Protein AF-A0A661AI39-F1 (afdb_monomer)

Sequence (160 aa):
MKILTVEGKTREEALKKALEELGASEHEVRVKVVEEGEDRVVLEVGIKAEEVKLIKEVIEGFIKSMGTTGGVEVIEREGVYYANIVTGEMDSILIGKAGKNLEAVQHLLARMIHKRNPK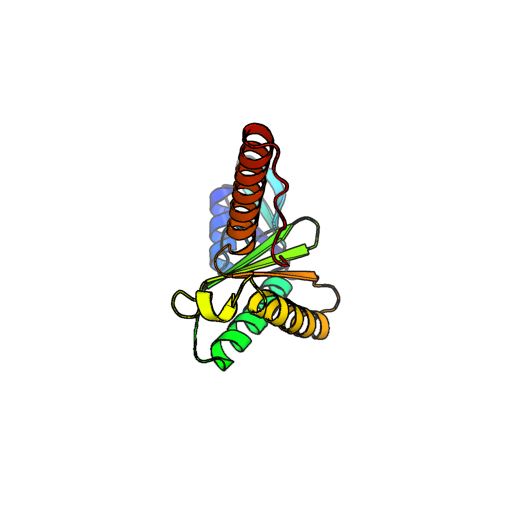IDVVIDIAGYREKRERFLRAKARAFAEEVKRTGIEYIFEPL

Structure (mmCIF, N/CA/C/O backbone):
data_AF-A0A661AI39-F1
#
_entry.id   AF-A0A661AI39-F1
#
loop_
_atom_site.group_PDB
_atom_site.id
_atom_site.type_symbol
_atom_site.label_atom_id
_atom_site.label_alt_id
_atom_site.label_comp_id
_atom_site.label_asym_id
_atom_site.label_entity_id
_atom_site.label_seq_id
_atom_site.pdbx_PDB_ins_code
_atom_site.Cartn_x
_atom_site.Cartn_y
_atom_site.Cartn_z
_atom_site.occupancy
_atom_site.B_iso_or_equiv
_atom_site.auth_seq_id
_atom_site.auth_comp_id
_atom_site.auth_asym_id
_atom_site.auth_atom_id
_atom_site.pdbx_PDB_model_num
ATOM 1 N N . MET A 1 1 ? -23.138 1.827 13.207 1.00 40.56 1 MET A N 1
ATOM 2 C CA . MET A 1 1 ? -23.396 3.220 12.793 1.00 40.56 1 MET A CA 1
ATOM 3 C C . MET A 1 1 ? -23.369 4.076 14.042 1.00 40.56 1 MET A C 1
ATOM 5 O O . MET A 1 1 ? -24.284 3.956 14.844 1.00 40.56 1 MET A O 1
ATOM 9 N N . LYS A 1 2 ? -22.313 4.865 14.257 1.00 35.69 2 LYS A N 1
ATOM 10 C CA . LYS A 1 2 ? -22.403 5.992 15.189 1.00 35.69 2 LYS A CA 1
ATOM 11 C C . LYS A 1 2 ? -22.795 7.201 14.352 1.00 35.69 2 LYS A C 1
ATOM 13 O O . LYS A 1 2 ? -22.099 7.550 13.402 1.00 35.69 2 LYS A O 1
ATOM 18 N N . ILE A 1 3 ? -23.960 7.743 14.653 1.00 43.00 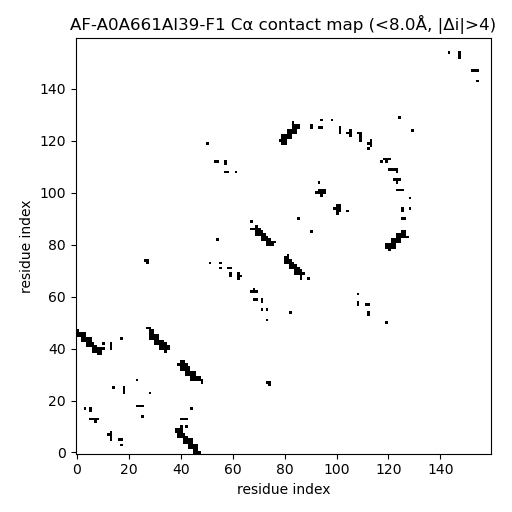3 ILE A N 1
ATOM 19 C CA . ILE A 1 3 ? -24.459 8.976 14.067 1.00 43.00 3 ILE A CA 1
ATOM 20 C C . ILE A 1 3 ? -24.303 9.985 15.192 1.00 43.00 3 ILE A C 1
ATOM 22 O O . ILE A 1 3 ? -24.882 9.792 16.262 1.00 43.00 3 ILE A O 1
ATOM 26 N N . LEU A 1 4 ? -23.424 10.963 14.998 1.00 52.66 4 LEU A N 1
ATOM 27 C CA . LEU A 1 4 ? -23.241 12.047 15.949 1.00 52.66 4 LEU A CA 1
ATOM 28 C C . LEU A 1 4 ? -23.966 13.261 15.373 1.00 52.66 4 LEU A C 1
ATOM 30 O O . LEU A 1 4 ? -23.593 13.768 14.314 1.00 52.66 4 LEU A O 1
ATOM 34 N N . THR A 1 5 ? -25.035 13.676 16.042 1.00 49.78 5 THR A N 1
ATOM 35 C CA . THR A 1 5 ? -25.747 14.910 15.713 1.00 49.78 5 THR A CA 1
ATOM 36 C C . THR A 1 5 ? -25.096 16.026 16.513 1.00 49.78 5 THR A C 1
ATOM 38 O O . THR A 1 5 ? -25.223 16.051 17.736 1.00 49.78 5 THR A O 1
ATOM 41 N N . VAL A 1 6 ? -24.362 16.908 15.837 1.00 59.16 6 VAL A N 1
ATOM 42 C CA . VAL A 1 6 ? -23.660 18.027 16.480 1.00 59.16 6 VAL A CA 1
ATOM 43 C C . VAL A 1 6 ? -24.324 19.329 16.062 1.00 59.16 6 VAL A C 1
ATOM 45 O O . VAL A 1 6 ? -24.578 19.566 14.879 1.00 59.16 6 VAL A O 1
ATOM 48 N N . GLU A 1 7 ? -24.604 20.172 17.052 1.00 47.69 7 GLU A N 1
ATOM 49 C CA . GLU A 1 7 ? -25.194 21.491 16.858 1.00 47.69 7 GLU A CA 1
ATOM 50 C C . GLU A 1 7 ? -24.119 22.574 16.998 1.00 47.69 7 GLU A C 1
ATOM 52 O O . GLU A 1 7 ? -23.332 22.582 17.952 1.00 47.69 7 GLU A O 1
ATOM 57 N N . GLY A 1 8 ? -24.090 23.515 16.057 1.00 57.38 8 GLY A N 1
ATOM 58 C CA . GLY A 1 8 ? -23.215 24.684 16.112 1.00 57.38 8 GLY A CA 1
ATOM 59 C C . GLY A 1 8 ? -23.903 25.920 15.551 1.00 57.38 8 GLY A C 1
ATOM 60 O O . GLY A 1 8 ? -24.839 25.817 14.756 1.00 57.38 8 GLY A O 1
ATOM 61 N N . LYS A 1 9 ? -23.438 27.101 15.975 1.00 49.47 9 LYS A N 1
ATOM 62 C CA . LYS A 1 9 ? -23.953 28.378 15.460 1.00 49.47 9 LYS A CA 1
ATOM 63 C C . LYS A 1 9 ? -23.492 28.637 14.024 1.00 49.47 9 LYS A C 1
ATOM 65 O O . LYS A 1 9 ? -24.144 29.365 13.293 1.00 49.47 9 LYS A O 1
ATOM 70 N N . THR A 1 10 ? -22.394 28.008 13.605 1.00 59.38 10 THR A N 1
ATOM 71 C CA . THR A 1 10 ? -21.888 28.037 12.229 1.00 59.38 10 THR A CA 1
ATOM 72 C C . THR A 1 10 ? -21.437 26.648 11.784 1.00 59.38 10 THR A C 1
ATOM 74 O O . THR A 1 10 ? -21.074 25.794 12.600 1.00 59.38 10 THR A O 1
ATOM 77 N N . ARG A 1 11 ? -21.424 26.424 10.463 1.00 54.16 11 ARG A N 1
ATOM 78 C CA . ARG A 1 11 ? -20.948 25.179 9.837 1.00 54.16 11 ARG A CA 1
ATOM 79 C C . ARG A 1 11 ? -19.532 24.805 10.287 1.00 54.16 11 ARG A C 1
ATOM 81 O O . ARG A 1 11 ? -19.268 23.633 10.529 1.00 54.16 11 ARG A O 1
ATOM 88 N N . GLU A 1 12 ? -18.653 25.793 10.426 1.00 58.81 12 GLU A N 1
ATOM 89 C CA . GLU A 1 12 ? -17.261 25.613 10.856 1.00 58.81 12 GLU A CA 1
ATOM 90 C C . GLU A 1 12 ? -17.152 25.234 12.340 1.00 58.81 12 GLU A C 1
ATOM 92 O O . GLU A 1 12 ? -16.354 24.369 12.700 1.00 58.81 12 GLU A O 1
ATOM 97 N N . GLU A 1 13 ? -17.987 25.818 13.207 1.00 65.06 13 GLU A N 1
ATOM 98 C CA . GLU A 1 13 ? -17.994 25.494 14.638 1.00 65.06 13 GLU A CA 1
ATOM 99 C C . GLU A 1 13 ? -18.530 24.076 14.892 1.00 65.06 13 GLU A C 1
ATOM 101 O O . GLU A 1 13 ? -17.979 23.337 15.712 1.00 65.06 13 GLU A O 1
ATOM 106 N N . ALA A 1 14 ? -19.570 23.674 14.156 1.00 59.84 14 ALA A N 1
ATOM 107 C CA . ALA A 1 14 ? -20.121 22.323 14.221 1.00 59.84 14 ALA A CA 1
ATOM 108 C C . ALA A 1 14 ? -19.133 21.273 13.673 1.00 59.84 14 ALA A C 1
ATOM 110 O O . ALA A 1 14 ? -19.005 20.198 14.259 1.00 59.84 14 ALA A O 1
ATOM 111 N N . LEU A 1 15 ? -18.381 21.595 12.608 1.00 60.66 15 LEU A N 1
ATOM 112 C CA . LEU A 1 15 ? -17.314 20.733 12.082 1.00 60.66 15 LEU A CA 1
ATOM 113 C C . LEU A 1 15 ? -16.181 20.567 13.093 1.00 60.66 15 LEU A C 1
ATOM 115 O O . LEU A 1 15 ? -15.782 19.443 13.373 1.00 60.66 15 LEU A O 1
ATOM 119 N N . LYS A 1 16 ? -15.702 21.659 13.693 1.00 64.75 16 LYS A N 1
ATOM 120 C CA . LYS A 1 16 ? -14.598 21.610 14.659 1.00 64.75 16 LYS A CA 1
ATOM 121 C C . LYS A 1 16 ? -14.951 20.803 15.911 1.00 64.75 16 LYS A C 1
ATOM 123 O O . LYS A 1 16 ? -14.151 19.971 16.330 1.00 64.75 16 LYS A O 1
ATOM 128 N N . LYS A 1 17 ? -16.160 20.981 16.460 1.00 64.12 17 LYS A N 1
ATOM 129 C CA . LYS A 1 17 ? -16.649 20.179 17.598 1.00 64.12 17 LYS A CA 1
ATOM 130 C C . LYS A 1 17 ? -16.789 18.703 17.235 1.00 64.12 17 LYS A C 1
ATOM 132 O O . LYS A 1 17 ? -16.352 17.850 18.000 1.00 64.12 17 LYS A O 1
ATOM 137 N N . ALA A 1 18 ? -17.321 18.403 16.049 1.00 60.69 18 ALA A N 1
ATOM 138 C CA . ALA A 1 18 ? -17.417 17.030 15.569 1.00 60.69 18 ALA A CA 1
ATOM 139 C C . ALA A 1 18 ? -16.036 16.389 15.340 1.00 60.69 18 ALA A C 1
ATOM 141 O O . ALA A 1 18 ? -15.862 15.211 15.624 1.00 60.69 18 ALA A O 1
ATOM 142 N N . LEU A 1 19 ? -15.043 17.140 14.860 1.00 62.22 19 LEU A N 1
ATOM 143 C CA . LEU A 1 19 ? -13.672 16.653 14.666 1.00 62.22 19 LEU A CA 1
ATOM 144 C C . LEU A 1 19 ? -12.956 16.396 15.997 1.00 62.22 19 LEU A C 1
ATOM 146 O O . LEU A 1 19 ? -12.287 15.374 16.138 1.00 62.22 19 LEU A O 1
ATOM 150 N N . GLU A 1 20 ? -13.127 17.284 16.980 1.00 63.78 20 GLU A N 1
ATOM 151 C CA . GLU A 1 20 ? -12.551 17.136 18.323 1.00 63.78 20 GLU A CA 1
ATOM 152 C C . GLU A 1 20 ? -13.164 15.952 19.088 1.00 63.78 20 GLU A C 1
ATOM 154 O O . GLU A 1 20 ? -12.427 15.180 19.700 1.00 63.78 20 GLU A O 1
ATOM 159 N N . GLU A 1 21 ? -14.483 15.741 19.007 1.00 59.91 21 GLU A N 1
ATOM 160 C CA . GLU A 1 21 ? -15.136 14.577 19.631 1.00 59.91 21 GLU A CA 1
ATOM 161 C C . GLU A 1 21 ? -14.800 13.249 18.942 1.00 59.91 21 GLU A C 1
ATOM 163 O O . GLU A 1 21 ? -14.877 12.186 19.567 1.00 59.91 21 GLU A O 1
ATOM 168 N N . LEU A 1 22 ? -14.430 13.288 17.660 1.00 59.19 22 LEU A N 1
ATOM 169 C CA . LEU A 1 22 ? -14.158 12.091 16.864 1.00 59.19 22 LEU A CA 1
ATOM 170 C C . LEU A 1 22 ? -12.673 11.778 16.695 1.00 59.19 22 LEU A C 1
ATOM 172 O O . LEU A 1 22 ? -12.354 10.677 16.246 1.00 59.19 22 LEU A O 1
ATOM 176 N N . GLY A 1 23 ? -11.778 12.693 17.081 1.00 54.53 23 GLY A N 1
ATOM 177 C CA . GLY A 1 23 ? -10.328 12.523 16.946 1.00 54.53 23 GLY A CA 1
ATOM 178 C C . GLY A 1 23 ? -9.895 12.235 15.506 1.00 54.53 23 GLY A C 1
ATOM 179 O O . GLY A 1 23 ? -8.934 11.499 15.292 1.00 54.53 23 GLY A O 1
ATOM 180 N N . ALA A 1 24 ? -10.648 12.753 14.535 1.00 54.56 24 ALA A N 1
ATOM 181 C CA . ALA A 1 24 ? -10.522 12.460 13.113 1.00 54.56 24 ALA A CA 1
ATOM 182 C C . ALA A 1 24 ? -10.231 13.749 12.338 1.00 54.56 24 ALA A C 1
ATOM 184 O O . ALA A 1 24 ? -10.633 14.834 12.758 1.00 54.56 24 ALA A O 1
ATOM 185 N N . SER A 1 25 ? -9.536 13.643 11.209 1.00 49.69 25 SER A N 1
ATOM 186 C CA . SER A 1 25 ? -9.254 14.797 10.338 1.00 49.69 25 SER A CA 1
ATOM 187 C C . SER A 1 25 ? -10.464 15.124 9.449 1.00 49.69 25 SER A C 1
ATOM 189 O O . SER A 1 25 ? -11.267 14.240 9.159 1.00 49.69 25 SER A O 1
ATOM 191 N N . GLU A 1 26 ? -10.578 16.363 8.939 1.00 50.09 26 GLU A N 1
ATOM 192 C CA . GLU A 1 26 ? -11.673 16.814 8.039 1.00 50.09 26 GLU A CA 1
ATOM 193 C C . GLU A 1 26 ? -11.934 15.882 6.846 1.00 50.09 26 GLU A C 1
ATOM 195 O O . GLU A 1 26 ? -13.043 15.821 6.318 1.00 50.09 26 GLU A O 1
ATOM 200 N N . HIS A 1 27 ? -10.925 15.112 6.447 1.00 44.38 27 HIS A N 1
ATOM 201 C CA . HIS A 1 27 ? -10.980 14.164 5.340 1.00 44.38 27 HIS A CA 1
ATOM 202 C C . HIS A 1 27 ? -11.595 12.794 5.687 1.00 44.38 27 HIS A C 1
ATOM 204 O O . HIS A 1 27 ? -11.838 12.002 4.778 1.00 44.38 27 HIS A O 1
ATOM 210 N N . GLU A 1 28 ? -11.860 12.496 6.963 1.00 48.59 28 GLU A N 1
ATOM 211 C CA . GLU A 1 28 ? -12.331 11.181 7.439 1.00 48.59 28 GLU A CA 1
ATOM 212 C C . GLU A 1 28 ? -13.831 11.141 7.760 1.00 48.59 28 GLU A C 1
ATOM 214 O O . GLU A 1 28 ? -14.366 10.097 8.148 1.00 48.59 28 GLU A O 1
ATOM 219 N N . VAL A 1 29 ? -14.527 12.267 7.598 1.00 51.31 29 VAL A N 1
ATOM 220 C CA . VAL A 1 29 ? -15.902 12.429 8.068 1.00 51.31 29 VAL A CA 1
ATOM 221 C C . VAL A 1 29 ? -16.850 12.770 6.930 1.00 51.31 29 VAL A C 1
ATOM 223 O O . VAL A 1 29 ? -16.639 13.707 6.162 1.00 51.31 29 VAL A O 1
ATOM 226 N N . ARG A 1 30 ? -17.946 12.010 6.832 1.00 46.00 30 ARG A N 1
ATOM 227 C CA . ARG A 1 30 ? -19.044 12.327 5.919 1.00 46.00 30 ARG A CA 1
ATOM 228 C C . ARG A 1 30 ? -20.032 13.220 6.658 1.00 46.00 30 ARG A C 1
ATOM 230 O O . ARG A 1 30 ? -20.755 12.758 7.540 1.00 46.00 30 ARG A O 1
ATOM 237 N N . VAL A 1 31 ? -20.045 14.496 6.291 1.00 51.16 31 VAL A N 1
ATOM 238 C CA . VAL A 1 31 ? -20.947 15.500 6.861 1.00 51.16 31 VAL A CA 1
ATOM 239 C C . VAL A 1 31 ? -22.199 15.593 5.994 1.00 51.16 31 VAL A C 1
ATOM 241 O O . VAL A 1 31 ? -22.106 15.846 4.791 1.00 51.16 31 VAL A O 1
ATOM 244 N N . LYS A 1 32 ? -23.372 15.388 6.594 1.00 41.19 32 LYS A N 1
ATOM 245 C CA . LYS A 1 32 ? -24.673 15.641 5.972 1.00 41.19 32 LYS A CA 1
ATOM 246 C C . LYS A 1 32 ? -25.354 16.776 6.736 1.00 41.19 32 LYS A C 1
ATOM 248 O O . LYS A 1 32 ? -25.590 16.661 7.933 1.00 41.19 32 LYS A O 1
ATOM 253 N N . VAL A 1 33 ? -25.651 17.878 6.052 1.00 54.44 33 VAL A N 1
ATOM 254 C CA . VAL A 1 33 ? -26.406 18.992 6.645 1.00 54.44 33 VAL A CA 1
ATOM 255 C C . VAL A 1 3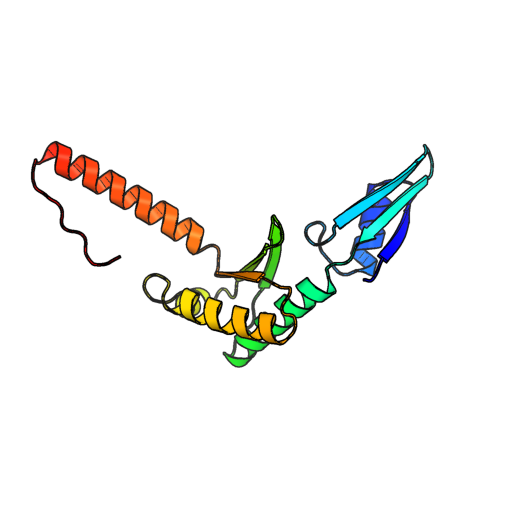3 ? -27.876 18.582 6.688 1.00 54.44 33 VAL A C 1
ATOM 257 O O . VAL A 1 33 ? -28.443 18.253 5.645 1.00 54.44 33 VAL A O 1
ATOM 260 N N . VAL A 1 34 ? -28.457 18.523 7.886 1.00 54.56 34 VAL A N 1
ATOM 261 C CA . VAL A 1 34 ? -29.865 18.138 8.091 1.00 54.56 34 VAL A CA 1
ATOM 262 C C . VAL A 1 34 ? -30.748 19.381 8.136 1.00 54.56 34 VAL A C 1
ATOM 264 O O . VAL A 1 34 ? -31.843 19.365 7.582 1.00 54.56 34 VAL A O 1
ATOM 267 N N . GLU A 1 35 ? -30.250 20.462 8.739 1.00 42.56 35 GLU A N 1
ATOM 268 C CA . GLU A 1 35 ? -30.989 21.711 8.924 1.00 42.56 35 GLU A CA 1
ATOM 269 C C . GLU A 1 35 ? -30.022 22.908 8.933 1.00 42.56 35 GLU A C 1
ATOM 271 O O . GLU A 1 35 ? -28.999 22.876 9.625 1.00 42.56 35 GLU A O 1
ATOM 276 N N . GLU A 1 36 ? -30.332 23.948 8.155 1.00 39.97 36 GLU A N 1
ATOM 277 C CA . GLU A 1 36 ? -29.556 25.192 8.057 1.00 39.97 36 GLU A CA 1
ATOM 278 C C . GLU A 1 36 ? -30.506 26.384 8.266 1.00 39.97 36 GLU A C 1
ATOM 280 O O . GLU A 1 36 ? -31.321 26.700 7.399 1.00 39.97 36 GLU A O 1
ATOM 285 N N . GLY A 1 37 ? -30.444 27.005 9.447 1.00 45.41 37 GLY A N 1
ATOM 286 C CA . GLY A 1 37 ? -31.110 28.272 9.768 1.00 45.41 37 GLY A CA 1
ATOM 287 C C . GLY A 1 37 ? -30.089 29.353 10.141 1.00 45.41 37 GLY A C 1
ATOM 288 O O . GLY A 1 37 ? -28.951 29.027 10.470 1.00 45.41 37 GLY A O 1
ATOM 289 N N . GLU A 1 38 ? -30.491 30.631 10.126 1.00 42.19 38 GLU A N 1
ATOM 290 C CA . GLU A 1 38 ? -29.600 31.797 10.337 1.00 42.19 38 GLU A CA 1
ATOM 291 C C . GLU A 1 38 ? -28.778 31.754 11.645 1.00 42.19 38 GLU A C 1
ATOM 293 O O . GLU A 1 38 ? -27.693 32.325 11.685 1.00 42.19 38 GLU A O 1
ATOM 298 N N . ASP A 1 39 ? -29.243 31.031 12.674 1.00 41.41 39 ASP A N 1
ATOM 299 C CA . ASP A 1 39 ? -28.589 30.919 13.992 1.00 41.41 39 ASP A CA 1
ATOM 300 C C . ASP A 1 39 ? -28.311 29.470 14.455 1.00 41.41 39 ASP A C 1
ATOM 302 O O . ASP A 1 39 ? -27.820 29.250 15.570 1.00 41.41 39 ASP A O 1
ATOM 306 N N . ARG A 1 40 ? -28.642 28.451 13.646 1.00 40.81 40 ARG A N 1
ATOM 307 C CA . ARG A 1 40 ? -28.488 27.039 14.042 1.00 40.81 40 ARG A CA 1
ATOM 308 C C . ARG A 1 40 ? -28.246 26.146 12.832 1.00 40.81 40 ARG A C 1
ATOM 310 O O . ARG A 1 40 ? -29.084 26.055 11.937 1.00 40.81 40 ARG A O 1
ATOM 317 N N . VAL A 1 41 ? -27.116 25.443 12.852 1.00 49.16 41 VAL A N 1
ATOM 318 C CA . VAL A 1 41 ? -26.771 24.410 11.873 1.00 49.16 41 VAL A CA 1
ATOM 319 C C . VAL A 1 41 ? -26.735 23.066 12.589 1.00 49.16 41 VAL A C 1
ATOM 321 O O . VAL A 1 41 ? -25.976 22.883 13.547 1.00 49.16 41 VAL A O 1
ATOM 324 N N . VAL A 1 42 ? -27.559 22.126 12.127 1.00 45.03 42 VAL A N 1
ATOM 325 C CA . VAL A 1 42 ? -27.571 20.742 12.615 1.00 45.03 42 VAL A CA 1
ATOM 326 C C . VAL A 1 42 ? -26.869 19.868 11.584 1.00 45.03 42 VAL A C 1
ATOM 328 O O . VAL A 1 42 ? -27.342 19.690 10.455 1.00 45.03 42 VAL A O 1
ATOM 331 N N . LEU A 1 43 ? -25.714 19.329 11.972 1.00 44.81 43 LEU A N 1
ATOM 332 C CA . LEU A 1 43 ? -24.933 18.419 11.143 1.00 44.81 43 LEU A CA 1
ATOM 333 C C . LEU A 1 43 ? -25.135 16.981 11.630 1.00 44.81 43 LEU A C 1
ATOM 335 O O . LEU A 1 43 ? -24.847 16.662 12.784 1.00 44.81 43 LEU A O 1
ATOM 339 N N . GLU A 1 44 ? -25.583 16.101 10.733 1.00 38.44 44 GLU A N 1
ATOM 340 C CA . GLU A 1 44 ? -25.414 14.659 10.904 1.00 38.44 44 GLU A CA 1
ATOM 341 C C . GLU A 1 44 ? -24.007 14.298 10.445 1.00 38.44 44 GLU A C 1
ATOM 343 O O . GLU A 1 44 ? -23.671 14.352 9.254 1.00 38.44 44 GLU A O 1
ATOM 348 N N . VAL A 1 45 ? -23.173 13.910 11.399 1.00 45.47 45 VAL A N 1
ATOM 349 C CA . VAL A 1 45 ? -21.823 13.442 11.129 1.00 45.47 45 VAL A CA 1
ATOM 350 C C . VAL A 1 45 ? -21.847 11.920 11.186 1.00 45.47 45 VAL A C 1
ATOM 352 O O . VAL A 1 45 ? -21.967 11.296 12.245 1.00 45.47 45 VAL A O 1
ATOM 355 N N . GLY A 1 46 ? -21.820 11.31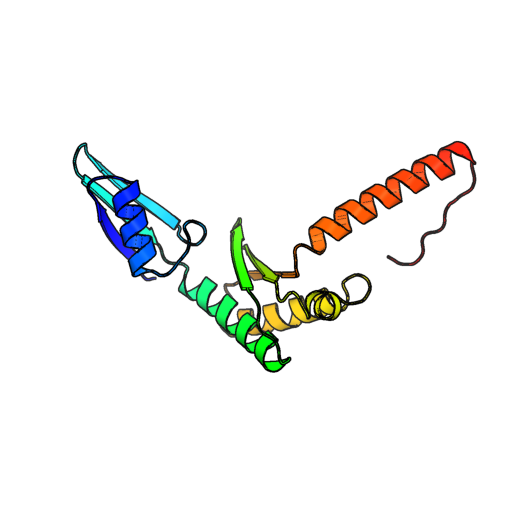6 9.997 1.00 41.41 46 GLY A N 1
ATOM 356 C CA . GLY A 1 46 ? -21.900 9.876 9.805 1.00 41.41 46 GLY A CA 1
ATOM 357 C C . GLY A 1 46 ? -20.519 9.244 9.872 1.00 41.41 46 GLY A C 1
ATOM 358 O O . GLY A 1 46 ? -19.681 9.432 8.990 1.00 41.41 46 GLY A O 1
ATOM 359 N N . ILE A 1 47 ? -20.295 8.443 10.906 1.00 48.25 47 ILE A N 1
ATOM 360 C CA . ILE A 1 47 ? -19.037 7.743 11.111 1.00 48.25 47 ILE A CA 1
ATOM 361 C C . ILE A 1 47 ? -19.049 6.423 10.336 1.00 48.25 47 ILE A C 1
ATOM 363 O O . ILE A 1 47 ? -19.658 5.438 10.763 1.00 48.25 47 ILE A O 1
ATOM 367 N N . LYS A 1 48 ? -18.282 6.378 9.243 1.00 52.94 48 LYS A N 1
ATOM 368 C CA . LYS A 1 48 ? -17.600 5.151 8.792 1.00 52.94 48 LYS A CA 1
ATOM 369 C C . LYS A 1 48 ? -16.273 4.918 9.535 1.00 52.94 48 LYS A C 1
ATOM 371 O O . LYS A 1 48 ? -15.509 4.035 9.158 1.00 52.94 48 LYS A O 1
ATOM 376 N N . ALA A 1 49 ? -15.990 5.660 10.613 1.00 63.38 49 ALA A N 1
ATOM 377 C CA . ALA A 1 49 ? -14.753 5.478 11.376 1.00 63.38 49 ALA A CA 1
ATOM 378 C C . ALA A 1 49 ? -14.590 4.080 11.963 1.00 63.38 49 ALA A C 1
ATOM 380 O O . ALA A 1 49 ? -13.462 3.736 12.247 1.00 63.38 49 ALA A O 1
ATOM 381 N N . GLU A 1 50 ? -15.621 3.239 12.100 1.00 77.75 50 GLU A N 1
ATOM 382 C CA . GLU A 1 50 ? -15.377 1.843 12.500 1.00 77.75 50 GLU A CA 1
ATOM 383 C C . GLU A 1 50 ? -14.603 1.070 11.414 1.00 77.75 50 GLU A C 1
ATOM 385 O O . GLU A 1 50 ? -13.690 0.312 11.724 1.00 77.75 50 GLU A O 1
ATOM 390 N N . GLU A 1 51 ? -14.914 1.302 10.134 1.00 86.62 51 GLU A N 1
ATOM 391 C CA . GLU A 1 51 ? -14.232 0.667 8.997 1.00 86.62 51 GLU A CA 1
ATOM 392 C C . GLU A 1 51 ? -12.836 1.264 8.805 1.00 86.62 51 GLU A C 1
ATOM 394 O O . GLU A 1 51 ? -11.864 0.523 8.684 1.00 86.62 51 GLU A O 1
ATOM 399 N N . VAL A 1 52 ? -12.712 2.594 8.874 1.00 86.69 52 VAL A N 1
ATOM 400 C CA . VAL A 1 52 ? -11.409 3.280 8.812 1.00 86.69 52 VAL A CA 1
ATOM 401 C C . VAL A 1 52 ? -10.517 2.883 9.989 1.00 86.69 52 VAL A C 1
ATOM 403 O O . VAL A 1 52 ? -9.343 2.578 9.792 1.00 86.69 52 VAL A O 1
ATOM 406 N N . LYS A 1 53 ? -11.064 2.821 11.207 1.00 87.19 53 LYS A N 1
ATOM 407 C CA . LYS A 1 53 ? -10.343 2.383 12.407 1.00 87.19 53 LYS A CA 1
ATOM 408 C C . LYS A 1 53 ? -9.896 0.936 12.282 1.00 87.19 53 LYS A C 1
ATOM 410 O O . LYS A 1 53 ? -8.751 0.649 12.598 1.00 87.19 53 LYS A O 1
ATOM 415 N N . LEU A 1 54 ? -10.753 0.048 11.776 1.00 92.19 54 LEU A N 1
ATOM 416 C CA . LEU A 1 54 ? -10.383 -1.339 11.507 1.00 92.19 54 LEU A CA 1
ATOM 417 C C . LEU A 1 54 ? -9.237 -1.435 10.489 1.00 92.19 54 LEU A C 1
ATOM 419 O O . LEU A 1 54 ? -8.296 -2.199 10.703 1.00 92.19 54 LEU A O 1
ATOM 423 N N . ILE A 1 55 ? -9.300 -0.664 9.398 1.00 93.44 55 ILE A N 1
ATOM 424 C CA . ILE A 1 55 ? -8.237 -0.611 8.384 1.00 93.44 55 ILE A CA 1
ATOM 425 C C . ILE A 1 55 ? -6.925 -0.153 9.030 1.00 93.44 55 ILE A C 1
ATOM 427 O O . ILE A 1 55 ? -5.919 -0.852 8.911 1.00 93.44 55 ILE A O 1
ATOM 431 N N . LYS A 1 56 ? -6.940 0.971 9.759 1.00 94.06 56 LYS A N 1
ATOM 432 C CA . LYS A 1 56 ? -5.754 1.494 10.454 1.00 94.06 56 LYS A CA 1
ATOM 433 C C . LYS A 1 56 ? -5.207 0.499 11.472 1.00 94.06 56 LYS A C 1
ATOM 435 O O . LYS A 1 56 ? -4.026 0.193 11.416 1.00 94.06 56 LYS A O 1
ATOM 440 N N . GLU A 1 57 ? -6.052 -0.086 12.318 1.00 95.06 57 GLU A N 1
ATOM 441 C CA . GLU A 1 57 ? -5.644 -1.069 13.331 1.00 95.06 57 GLU A CA 1
ATOM 442 C C . GLU A 1 57 ? -4.919 -2.268 12.703 1.00 95.06 57 GLU A C 1
ATOM 444 O O . GLU A 1 57 ? -3.872 -2.699 13.192 1.00 95.06 57 GLU A O 1
ATOM 449 N N . VAL A 1 58 ? -5.455 -2.813 11.606 1.00 97.00 58 VAL A N 1
ATOM 450 C CA . VAL A 1 58 ? -4.840 -3.957 10.919 1.00 97.00 58 VAL A CA 1
ATOM 451 C C . VAL A 1 58 ? -3.503 -3.567 10.288 1.00 97.00 58 VAL A C 1
ATOM 453 O O . VAL A 1 58 ? -2.533 -4.314 10.424 1.00 97.00 58 VAL A O 1
ATOM 456 N N . ILE A 1 59 ? -3.437 -2.413 9.622 1.00 96.00 59 ILE A N 1
ATOM 457 C CA . ILE A 1 59 ? -2.218 -1.938 8.956 1.00 96.00 59 ILE A CA 1
ATOM 458 C C . ILE A 1 59 ? -1.133 -1.594 9.980 1.00 96.00 59 ILE A C 1
ATOM 460 O O . ILE A 1 59 ? -0.003 -2.063 9.854 1.00 96.00 59 ILE A O 1
ATOM 464 N N . GLU A 1 60 ? -1.470 -0.826 11.013 1.00 94.88 60 GLU A N 1
ATOM 465 C CA . GLU A 1 60 ? -0.555 -0.435 12.087 1.00 94.88 60 GLU A CA 1
ATOM 466 C C . GLU A 1 60 ? -0.049 -1.660 12.856 1.00 94.88 60 GLU A C 1
ATOM 468 O O . GLU A 1 60 ? 1.146 -1.777 13.133 1.00 94.88 60 GLU A O 1
ATOM 473 N N . GLY A 1 61 ? -0.926 -2.626 13.146 1.00 95.56 61 GLY A N 1
ATOM 474 C CA . GLY A 1 61 ? -0.532 -3.893 13.760 1.00 95.56 61 GLY A CA 1
ATOM 475 C C . GLY A 1 61 ? 0.422 -4.708 12.881 1.00 95.56 61 GLY A C 1
ATOM 476 O O . GLY A 1 61 ? 1.376 -5.306 13.390 1.00 95.56 61 GLY A O 1
ATOM 477 N N . PHE A 1 62 ? 0.207 -4.706 11.563 1.00 95.00 62 PHE A N 1
ATOM 478 C CA . PHE A 1 62 ? 1.076 -5.380 10.599 1.00 95.00 62 PHE A CA 1
ATOM 479 C C . PHE A 1 62 ? 2.472 -4.746 10.548 1.00 95.00 62 PHE A C 1
ATOM 481 O O . PHE A 1 62 ? 3.459 -5.447 10.773 1.00 95.00 62 PHE A O 1
ATOM 488 N N . ILE A 1 63 ? 2.574 -3.428 10.339 1.00 93.12 63 ILE A N 1
ATOM 489 C CA . ILE A 1 63 ? 3.876 -2.737 10.266 1.00 93.12 63 ILE A CA 1
ATOM 490 C C . ILE A 1 63 ? 4.628 -2.795 11.602 1.00 93.12 63 ILE A C 1
ATOM 492 O O . ILE A 1 63 ? 5.842 -3.004 11.620 1.00 93.12 63 ILE A O 1
ATOM 496 N N . LYS A 1 64 ? 3.907 -2.739 12.729 1.00 93.75 64 LYS A N 1
ATOM 497 C CA . LYS A 1 64 ? 4.493 -2.904 14.063 1.00 93.75 64 LYS A CA 1
ATOM 498 C C . LYS A 1 64 ? 5.080 -4.295 14.263 1.00 93.75 64 LYS A C 1
ATOM 500 O O . LYS A 1 64 ? 6.153 -4.423 14.846 1.00 93.75 64 LYS A O 1
ATOM 505 N N . SER A 1 65 ? 4.427 -5.327 13.734 1.00 93.50 65 SER A N 1
ATOM 506 C CA . SER A 1 65 ? 4.947 -6.702 13.761 1.00 93.50 65 SER A CA 1
ATOM 507 C C . SER A 1 65 ? 6.203 -6.874 12.898 1.00 93.50 65 SER A C 1
ATOM 509 O O . SER A 1 65 ? 7.000 -7.772 13.153 1.00 93.50 65 SER A O 1
ATOM 511 N N . MET A 1 66 ? 6.408 -5.996 11.912 1.00 89.56 66 MET A N 1
ATOM 512 C CA . MET A 1 66 ? 7.641 -5.917 11.120 1.00 89.56 66 MET A CA 1
ATOM 513 C C . MET A 1 66 ? 8.749 -5.090 11.793 1.00 89.56 66 MET A C 1
ATOM 515 O O . MET A 1 66 ? 9.852 -5.019 11.257 1.00 89.56 66 MET A O 1
ATOM 519 N N . GLY A 1 67 ? 8.480 -4.491 12.958 1.00 90.31 67 GLY A N 1
ATOM 520 C CA . GLY A 1 67 ? 9.455 -3.719 13.728 1.00 90.31 67 GLY A CA 1
ATOM 521 C C . GLY A 1 67 ? 9.495 -2.223 13.410 1.00 90.31 67 GLY A C 1
ATOM 522 O O . GLY A 1 67 ? 10.471 -1.572 13.768 1.00 90.31 67 GLY A O 1
ATOM 523 N N . THR A 1 68 ? 8.464 -1.663 12.767 1.00 90.75 68 THR A N 1
ATOM 524 C CA . THR A 1 68 ? 8.395 -0.224 12.455 1.00 90.75 68 THR A CA 1
ATOM 525 C C . THR A 1 68 ? 7.042 0.390 12.793 1.00 90.75 68 THR A C 1
ATOM 527 O O . THR A 1 68 ? 6.076 -0.300 13.112 1.00 90.75 68 THR A O 1
ATOM 530 N N . THR A 1 69 ? 6.963 1.710 12.722 1.00 89.31 69 THR A N 1
ATOM 531 C CA . THR A 1 69 ? 5.723 2.476 12.822 1.00 89.31 69 THR A CA 1
ATOM 532 C C . THR A 1 69 ? 5.613 3.407 11.621 1.00 89.31 69 THR A C 1
ATOM 534 O O . THR A 1 69 ? 6.580 3.653 10.904 1.00 89.31 69 THR A O 1
ATOM 537 N N . GLY A 1 70 ? 4.410 3.901 11.356 1.00 86.25 70 GLY A N 1
ATOM 538 C CA . GLY A 1 70 ? 4.179 4.784 10.224 1.00 86.25 70 GLY A CA 1
ATOM 539 C C . GLY A 1 70 ? 2.807 5.424 10.279 1.00 86.25 70 GLY A C 1
ATOM 540 O O . GLY A 1 70 ? 1.923 4.959 10.998 1.00 86.25 70 GLY A O 1
ATOM 541 N N . GLY A 1 71 ? 2.651 6.497 9.514 1.00 84.31 71 GLY A N 1
ATOM 542 C CA . GLY A 1 71 ? 1.359 7.113 9.264 1.00 84.31 71 GLY A CA 1
ATOM 543 C C . GLY A 1 71 ? 0.556 6.289 8.262 1.00 84.31 71 GLY A C 1
ATOM 544 O O . GLY A 1 71 ? 1.107 5.766 7.291 1.00 84.31 71 GLY A O 1
ATOM 545 N N . VAL A 1 72 ? -0.750 6.190 8.497 1.00 87.81 72 VAL A N 1
ATOM 546 C CA . VAL A 1 72 ? -1.699 5.559 7.578 1.00 87.81 72 VAL A CA 1
ATOM 547 C C . VAL A 1 72 ? -2.811 6.553 7.281 1.00 87.81 72 VAL A C 1
ATOM 549 O O . VAL A 1 72 ? -3.621 6.883 8.150 1.00 87.81 72 VAL A O 1
ATOM 552 N N . GLU A 1 73 ? -2.857 7.024 6.043 1.00 84.38 73 GLU A N 1
ATOM 553 C CA . GLU A 1 73 ? -3.928 7.881 5.543 1.00 84.38 73 GLU A CA 1
ATOM 554 C C . GLU A 1 73 ? -4.941 7.023 4.800 1.00 84.38 73 GLU A C 1
ATOM 556 O O . GLU A 1 73 ? -4.562 6.243 3.929 1.00 84.38 73 GLU A O 1
ATOM 561 N N . VAL A 1 74 ? -6.224 7.150 5.132 1.00 86.06 74 VAL A N 1
ATOM 562 C CA . VAL A 1 74 ? -7.292 6.362 4.511 1.00 86.06 74 VAL A CA 1
ATOM 563 C C . VAL A 1 74 ? -8.328 7.300 3.918 1.00 86.06 74 VAL A C 1
ATOM 565 O O . VAL A 1 74 ? -8.873 8.147 4.619 1.00 86.06 74 VAL A O 1
ATOM 568 N N . ILE A 1 75 ? -8.631 7.114 2.637 1.00 84.19 75 ILE A N 1
ATOM 569 C CA . ILE A 1 75 ? -9.697 7.835 1.939 1.00 84.19 75 ILE A CA 1
ATOM 570 C C . ILE A 1 75 ? -10.666 6.839 1.310 1.00 84.19 75 ILE A C 1
ATOM 572 O O . ILE A 1 75 ? -10.254 5.806 0.790 1.00 84.19 75 ILE A O 1
ATOM 576 N N . GLU A 1 76 ? -11.957 7.146 1.323 1.00 83.81 76 GLU A N 1
ATOM 577 C CA . GLU A 1 76 ? -12.958 6.361 0.600 1.00 83.81 76 GLU A CA 1
ATOM 578 C C . GLU A 1 76 ? -13.290 7.044 -0.729 1.00 83.81 76 GLU A C 1
ATOM 580 O O . GLU A 1 76 ? -13.560 8.247 -0.769 1.00 83.81 76 GLU A O 1
ATOM 585 N N . ARG A 1 77 ? -13.303 6.278 -1.821 1.00 83.25 77 ARG A N 1
ATOM 586 C CA . ARG A 1 77 ? -13.785 6.731 -3.130 1.00 83.25 77 ARG A CA 1
ATOM 587 C C . ARG A 1 77 ? -14.654 5.649 -3.747 1.00 83.25 77 ARG A C 1
ATOM 589 O O . ARG A 1 77 ? -14.209 4.518 -3.895 1.00 83.25 77 ARG A O 1
ATOM 596 N N . GLU A 1 78 ? -15.887 6.012 -4.095 1.00 83.94 78 GLU A N 1
ATOM 597 C CA . GLU A 1 78 ? -16.826 5.132 -4.810 1.00 83.94 78 GLU A CA 1
ATOM 598 C C . GLU A 1 78 ? -17.033 3.759 -4.134 1.00 83.94 78 GLU A C 1
ATOM 600 O O . GLU A 1 78 ? -17.219 2.746 -4.796 1.00 83.94 78 GLU A O 1
ATOM 605 N N . GLY A 1 79 ? -17.003 3.719 -2.796 1.00 81.06 79 GLY A N 1
ATOM 606 C CA . GLY A 1 79 ? -17.173 2.487 -2.016 1.00 81.06 79 GLY A CA 1
ATOM 607 C C . GLY A 1 79 ? -15.898 1.660 -1.813 1.00 81.06 79 GLY A C 1
ATOM 608 O O . GLY A 1 79 ? -15.958 0.643 -1.129 1.00 81.06 79 GLY A O 1
ATOM 609 N N . VAL A 1 80 ? -14.753 2.103 -2.339 1.00 89.31 80 VAL A N 1
ATOM 610 C CA . VAL A 1 80 ? -13.440 1.473 -2.138 1.00 89.31 80 VAL A CA 1
ATOM 611 C C . VAL A 1 80 ? -12.576 2.349 -1.236 1.00 89.31 80 VAL A C 1
ATOM 613 O O . VAL A 1 80 ? -12.491 3.567 -1.417 1.00 89.31 80 VAL A O 1
ATOM 616 N N . TYR A 1 81 ? -11.903 1.733 -0.268 1.00 91.62 81 TYR A N 1
ATOM 617 C CA . TYR A 1 81 ? -10.936 2.406 0.591 1.00 91.62 81 TYR A CA 1
ATOM 618 C C . TYR A 1 81 ? -9.556 2.413 -0.054 1.00 91.62 81 TYR A C 1
ATOM 620 O O . TYR A 1 81 ? -9.088 1.399 -0.559 1.00 91.62 81 TYR A O 1
ATOM 628 N N . TYR A 1 82 ? -8.867 3.540 0.016 1.00 91.00 82 TYR A N 1
ATOM 629 C CA . TYR A 1 82 ? -7.482 3.689 -0.400 1.00 91.00 82 TYR A CA 1
ATOM 630 C C . TYR A 1 82 ? -6.674 4.055 0.834 1.00 91.00 82 TYR A C 1
ATOM 632 O O . TYR A 1 82 ? -6.899 5.116 1.414 1.00 91.00 82 TYR A O 1
ATOM 640 N N . ALA A 1 83 ? -5.770 3.171 1.247 1.00 92.69 83 ALA A N 1
ATOM 641 C CA . ALA A 1 83 ? -4.884 3.408 2.374 1.00 92.69 83 ALA A CA 1
ATOM 642 C C . ALA A 1 83 ? -3.454 3.642 1.876 1.00 92.69 83 ALA A C 1
ATOM 644 O O . ALA A 1 83 ? -2.868 2.775 1.227 1.00 92.69 83 ALA A O 1
ATOM 645 N N . ASN A 1 84 ? -2.893 4.805 2.191 1.00 92.75 84 ASN A N 1
ATOM 646 C CA . ASN A 1 84 ? -1.508 5.149 1.905 1.00 92.75 84 ASN A CA 1
ATOM 647 C C . ASN A 1 84 ? -0.683 5.048 3.191 1.00 92.75 84 ASN A C 1
ATOM 649 O O . ASN A 1 84 ? -0.978 5.714 4.184 1.00 92.75 84 ASN A O 1
ATOM 653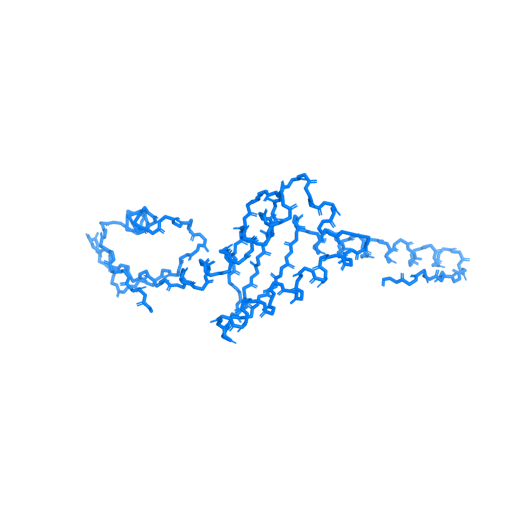 N N . ILE A 1 85 ? 0.344 4.203 3.161 1.00 93.38 85 ILE A N 1
ATOM 654 C CA . ILE A 1 85 ? 1.240 3.943 4.290 1.00 93.38 85 ILE A CA 1
ATOM 655 C C . ILE A 1 85 ? 2.525 4.745 4.095 1.00 93.38 85 ILE A C 1
ATOM 657 O O . ILE A 1 85 ? 3.130 4.699 3.022 1.00 93.38 85 ILE A O 1
ATOM 661 N N . VAL A 1 86 ? 2.963 5.448 5.137 1.00 91.69 86 VAL A N 1
ATOM 662 C CA . VAL A 1 86 ? 4.231 6.185 5.158 1.00 91.69 86 VAL A CA 1
ATOM 663 C C . VAL A 1 86 ? 4.988 5.834 6.432 1.00 91.69 86 VAL A C 1
ATOM 665 O O . VAL A 1 86 ? 4.638 6.282 7.522 1.00 91.69 86 VAL A O 1
ATOM 668 N N . THR A 1 87 ? 6.030 5.021 6.291 1.00 90.44 87 THR A N 1
ATOM 669 C CA . THR A 1 87 ? 6.940 4.640 7.386 1.00 90.44 87 THR A CA 1
ATOM 670 C C . THR A 1 87 ? 8.234 5.453 7.370 1.00 90.44 87 THR A C 1
ATOM 672 O O . THR A 1 87 ? 8.911 5.557 8.389 1.00 90.44 87 THR A O 1
ATOM 675 N N . GLY A 1 88 ? 8.604 6.032 6.221 1.00 89.12 88 GLY A N 1
ATOM 676 C CA . GLY A 1 88 ? 9.881 6.711 6.019 1.00 89.12 88 GLY A CA 1
ATOM 677 C C . GLY A 1 88 ? 11.034 5.721 5.848 1.00 89.12 88 GLY A C 1
ATOM 678 O O . GLY A 1 88 ? 11.577 5.582 4.753 1.00 89.12 88 GLY A O 1
ATOM 679 N N . GLU A 1 89 ? 11.401 5.004 6.909 1.00 84.88 89 GLU A N 1
ATOM 680 C CA . GLU A 1 89 ? 12.579 4.124 6.906 1.00 84.88 89 GLU A CA 1
ATOM 681 C C . GLU A 1 89 ? 12.352 2.817 6.130 1.00 84.88 89 GLU A C 1
ATOM 683 O O . GLU A 1 89 ? 13.243 2.347 5.419 1.00 84.88 89 GLU A O 1
ATOM 688 N N . MET A 1 90 ? 11.153 2.231 6.222 1.00 92.00 90 MET A N 1
ATOM 689 C CA . MET A 1 90 ? 10.846 0.926 5.622 1.00 92.00 90 MET A CA 1
ATOM 690 C C . MET A 1 90 ? 10.131 1.008 4.273 1.00 92.00 90 MET A C 1
ATOM 692 O O . MET A 1 90 ? 9.929 -0.031 3.642 1.00 92.00 90 MET A O 1
ATOM 696 N N . ASP A 1 91 ? 9.810 2.205 3.777 1.00 94.31 91 ASP A N 1
ATOM 697 C CA . ASP A 1 91 ? 9.013 2.381 2.556 1.00 94.31 91 ASP A CA 1
ATOM 698 C C . ASP A 1 91 ? 9.636 1.637 1.367 1.00 94.31 91 ASP A C 1
ATOM 700 O O . ASP A 1 91 ? 8.961 0.880 0.673 1.00 94.31 91 ASP A O 1
ATOM 704 N N . SER A 1 92 ? 10.954 1.754 1.180 1.00 94.62 92 SER A N 1
ATOM 705 C CA . SER A 1 92 ? 11.669 1.081 0.084 1.00 94.62 92 SER A CA 1
ATOM 706 C C . SER A 1 92 ? 11.586 -0.449 0.163 1.00 94.62 92 SER A C 1
ATOM 708 O O . SER A 1 92 ? 11.467 -1.121 -0.864 1.00 94.62 92 SER A O 1
ATOM 710 N N . ILE A 1 93 ? 11.630 -1.007 1.376 1.00 94.50 93 ILE A N 1
ATOM 711 C CA . ILE A 1 93 ? 11.552 -2.454 1.618 1.00 94.50 93 ILE A CA 1
ATOM 712 C C . ILE A 1 93 ? 10.120 -2.942 1.396 1.00 94.50 93 ILE A C 1
ATOM 714 O O . ILE A 1 93 ? 9.918 -3.961 0.732 1.00 94.50 93 ILE A O 1
ATOM 718 N N . LEU A 1 94 ? 9.132 -2.209 1.913 1.00 94.38 94 LEU A N 1
ATOM 719 C CA . LEU A 1 94 ? 7.715 -2.530 1.759 1.00 94.38 94 LEU A CA 1
ATOM 720 C C . LEU A 1 94 ? 7.264 -2.426 0.296 1.00 94.38 94 LEU A C 1
ATOM 722 O O . LEU A 1 94 ? 6.429 -3.212 -0.136 1.00 94.38 94 LEU A O 1
ATOM 726 N N . ILE A 1 95 ? 7.848 -1.516 -0.488 1.00 96.31 95 ILE A N 1
ATOM 727 C CA . ILE A 1 95 ? 7.618 -1.421 -1.937 1.00 96.31 95 ILE A CA 1
ATOM 728 C C . ILE A 1 95 ? 8.277 -2.604 -2.662 1.00 96.31 95 ILE A C 1
ATOM 730 O O . ILE A 1 95 ? 7.635 -3.306 -3.450 1.00 96.31 95 ILE A O 1
ATOM 734 N N . GLY A 1 96 ? 9.557 -2.858 -2.382 1.00 94.25 96 GLY A N 1
ATOM 735 C CA . GLY A 1 96 ? 10.339 -3.907 -3.035 1.00 94.25 96 GLY A CA 1
ATOM 736 C C . GLY A 1 96 ? 10.622 -3.640 -4.520 1.00 94.25 96 GLY A C 1
ATOM 737 O O . GLY A 1 96 ? 10.191 -2.652 -5.120 1.00 94.25 96 GLY A O 1
ATOM 738 N N . LYS A 1 97 ? 11.382 -4.538 -5.160 1.00 92.25 97 LYS A N 1
ATOM 739 C CA . LYS A 1 97 ? 11.771 -4.375 -6.571 1.00 92.25 97 LYS A CA 1
ATOM 740 C C . LYS A 1 97 ? 10.525 -4.343 -7.463 1.00 92.25 97 LYS A C 1
ATOM 742 O O . LYS A 1 97 ? 9.759 -5.301 -7.475 1.00 92.25 97 LYS A O 1
ATOM 747 N N . ALA A 1 98 ? 10.359 -3.254 -8.216 1.00 88.31 98 ALA A N 1
ATOM 748 C CA . ALA A 1 98 ? 9.221 -3.018 -9.113 1.00 88.31 98 ALA A CA 1
ATOM 749 C C . ALA A 1 98 ? 7.829 -3.122 -8.444 1.00 88.31 98 ALA A C 1
ATOM 751 O O . ALA A 1 98 ? 6.845 -3.338 -9.140 1.00 88.31 98 ALA A O 1
ATOM 752 N N . GLY A 1 99 ? 7.735 -2.957 -7.118 1.00 93.88 99 GLY A N 1
ATOM 753 C CA . GLY A 1 99 ? 6.459 -3.031 -6.401 1.00 93.88 99 GLY A CA 1
ATOM 754 C C . GLY A 1 99 ? 6.037 -4.442 -5.980 1.00 93.88 99 GLY A C 1
ATOM 755 O O . GLY A 1 99 ? 4.940 -4.604 -5.457 1.00 93.88 99 GLY A O 1
ATOM 756 N N . LYS A 1 100 ? 6.885 -5.466 -6.158 1.00 94.69 100 LYS A N 1
ATOM 757 C CA . LYS A 1 100 ? 6.536 -6.856 -5.807 1.00 94.69 100 LYS A CA 1
ATOM 758 C C . LYS A 1 100 ? 6.145 -7.041 -4.338 1.00 94.69 100 LYS A C 1
ATOM 760 O O . LYS A 1 100 ? 5.229 -7.802 -4.041 1.00 94.69 100 LYS A O 1
ATOM 765 N N . ASN A 1 101 ? 6.821 -6.348 -3.420 1.00 96.38 101 ASN A N 1
ATOM 766 C CA . ASN A 1 101 ? 6.473 -6.441 -2.003 1.00 96.38 101 ASN A CA 1
ATOM 767 C C . ASN A 1 101 ? 5.184 -5.670 -1.716 1.00 96.38 101 ASN A C 1
ATOM 769 O O . ASN A 1 101 ? 4.352 -6.177 -0.972 1.00 96.38 101 ASN A O 1
ATOM 773 N N . LEU A 1 102 ? 4.963 -4.523 -2.371 1.00 96.88 102 LEU A N 1
ATOM 774 C CA . LEU A 1 102 ? 3.705 -3.782 -2.262 1.00 96.88 102 LEU A CA 1
ATOM 775 C C . LEU A 1 102 ? 2.513 -4.649 -2.689 1.00 96.88 102 LEU A C 1
ATOM 777 O O . LEU A 1 102 ? 1.482 -4.623 -2.025 1.00 96.88 102 LEU A O 1
ATOM 781 N N . GLU A 1 103 ? 2.639 -5.442 -3.754 1.00 97.00 103 GLU A N 1
ATOM 782 C CA . GLU A 1 103 ? 1.579 -6.366 -4.178 1.00 97.00 103 GLU A CA 1
ATOM 783 C C . GLU A 1 103 ? 1.309 -7.466 -3.146 1.00 97.00 103 GLU A C 1
ATOM 785 O O . GLU A 1 103 ? 0.151 -7.751 -2.832 1.00 97.00 103 GLU A O 1
ATOM 790 N N . ALA A 1 104 ? 2.364 -8.054 -2.576 1.00 97.12 104 ALA A N 1
ATOM 791 C CA . ALA A 1 104 ? 2.224 -9.051 -1.518 1.00 97.12 104 ALA A CA 1
ATOM 792 C C . ALA A 1 104 ? 1.580 -8.452 -0.255 1.00 97.12 104 ALA A C 1
ATOM 794 O O . ALA A 1 104 ? 0.661 -9.042 0.314 1.00 97.12 104 ALA A O 1
ATOM 795 N N . VAL A 1 105 ? 2.013 -7.256 0.153 1.00 96.38 105 VAL A N 1
ATOM 796 C CA . VAL A 1 105 ? 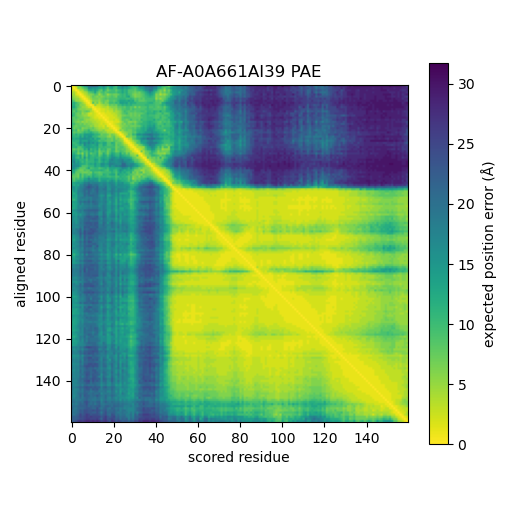1.470 -6.506 1.295 1.00 96.38 105 VAL A CA 1
ATOM 797 C C . VAL A 1 105 ? 0.002 -6.146 1.057 1.00 96.38 105 VAL A C 1
ATOM 799 O O . VAL A 1 105 ? -0.829 -6.425 1.920 1.00 96.38 105 VAL A O 1
ATOM 802 N N . GLN A 1 106 ? -0.338 -5.619 -0.125 1.00 97.06 106 GLN A N 1
ATOM 803 C CA . GLN A 1 106 ? -1.718 -5.374 -0.559 1.00 97.06 106 GLN A CA 1
ATOM 804 C C . GLN A 1 106 ? -2.566 -6.634 -0.400 1.00 97.06 106 GLN A C 1
ATOM 806 O O . GLN A 1 106 ? -3.638 -6.586 0.201 1.00 97.06 106 GLN A O 1
ATOM 811 N N . HIS A 1 107 ? -2.088 -7.767 -0.918 1.00 97.62 107 HIS A N 1
ATOM 812 C CA . HIS A 1 107 ? -2.828 -9.019 -0.856 1.00 97.62 107 HIS A CA 1
ATOM 813 C C . HIS A 1 107 ? -3.078 -9.458 0.591 1.00 97.62 107 HIS A C 1
ATOM 815 O O . HIS A 1 107 ? -4.215 -9.758 0.957 1.00 97.62 107 HIS A O 1
ATOM 821 N N . LEU A 1 108 ? -2.042 -9.464 1.431 1.00 97.38 108 LEU A N 1
ATOM 822 C CA . LEU A 1 108 ? -2.158 -9.893 2.824 1.00 97.38 108 LEU A CA 1
ATOM 823 C C . LEU A 1 108 ? -3.089 -8.981 3.627 1.00 97.38 108 LEU A C 1
ATOM 825 O O . LEU A 1 108 ? -4.030 -9.472 4.253 1.00 97.38 108 LEU A O 1
ATOM 829 N N . LEU A 1 109 ? -2.872 -7.666 3.574 1.00 97.56 109 LEU A N 1
ATOM 830 C CA . LEU A 1 109 ? -3.664 -6.691 4.325 1.00 97.56 109 LEU A CA 1
ATOM 831 C C . LEU A 1 109 ? -5.124 -6.689 3.879 1.00 97.56 109 LEU A C 1
ATOM 833 O O . LEU A 1 109 ? -6.012 -6.775 4.728 1.00 97.56 109 LEU A O 1
ATOM 837 N N . ALA A 1 110 ? -5.388 -6.684 2.568 1.00 97.31 110 ALA A N 1
ATOM 838 C CA . ALA A 1 110 ? -6.751 -6.756 2.051 1.00 97.31 110 ALA A CA 1
ATOM 839 C C . ALA A 1 110 ? -7.459 -8.031 2.530 1.00 97.31 110 ALA A C 1
ATOM 841 O O . ALA A 1 110 ? -8.602 -7.971 2.977 1.00 97.31 110 ALA A O 1
ATOM 842 N N . ARG A 1 111 ? -6.777 -9.186 2.534 1.00 97.69 111 ARG A N 1
ATOM 843 C CA . ARG A 1 111 ? -7.349 -10.446 3.042 1.00 97.69 111 ARG A CA 1
ATOM 844 C C . ARG A 1 111 ? -7.587 -10.420 4.552 1.00 97.69 111 ARG A C 1
ATOM 846 O O . ARG A 1 111 ? -8.611 -10.936 5.002 1.00 97.69 111 ARG A O 1
ATOM 853 N N . MET A 1 112 ? -6.685 -9.830 5.335 1.00 97.38 112 MET A N 1
ATOM 854 C CA . MET A 1 112 ? -6.852 -9.676 6.786 1.00 97.38 112 MET A CA 1
ATOM 855 C C . MET A 1 112 ? -8.045 -8.776 7.126 1.00 97.38 112 MET A C 1
ATOM 857 O O . MET A 1 112 ? -8.843 -9.125 7.999 1.00 97.38 112 MET A O 1
ATOM 861 N N . ILE A 1 113 ? -8.191 -7.658 6.414 1.00 96.81 113 ILE A N 1
ATOM 862 C CA . ILE A 1 113 ? -9.288 -6.700 6.591 1.00 96.81 113 ILE A CA 1
ATOM 863 C C . ILE A 1 113 ? -10.613 -7.329 6.152 1.00 96.81 113 ILE A C 1
ATOM 865 O O . ILE A 1 113 ? -11.558 -7.362 6.939 1.00 96.81 113 ILE A O 1
ATOM 869 N N . HIS A 1 114 ? -10.658 -7.932 4.963 1.00 95.06 114 HIS A N 1
ATOM 870 C CA . HIS A 1 114 ? -11.857 -8.582 4.429 1.00 95.06 114 HIS A CA 1
ATOM 871 C C . HIS A 1 114 ? -12.345 -9.734 5.322 1.00 95.06 114 HIS A C 1
ATOM 873 O O . HIS A 1 114 ? -13.545 -9.932 5.496 1.00 95.06 114 HIS A O 1
ATOM 879 N N . LYS A 1 115 ? -11.428 -10.478 5.961 1.00 95.88 115 LYS A N 1
ATOM 880 C CA . LYS A 1 115 ? -11.788 -11.520 6.938 1.00 95.88 115 LYS A CA 1
ATOM 881 C C . LYS A 1 115 ? -12.513 -10.953 8.165 1.00 95.88 115 LYS A C 1
ATOM 883 O O . LYS A 1 115 ? -13.354 -11.645 8.732 1.00 95.88 115 LYS A O 1
ATOM 888 N N . ARG A 1 116 ? -12.174 -9.735 8.598 1.00 94.62 116 ARG A N 1
ATOM 889 C CA . ARG A 1 116 ? -12.811 -9.067 9.746 1.00 94.62 116 ARG A CA 1
ATOM 890 C C . ARG A 1 116 ? -14.098 -8.340 9.349 1.00 94.62 116 ARG A C 1
ATOM 892 O O . ARG A 1 116 ? -15.052 -8.349 10.119 1.00 94.62 116 ARG A O 1
ATOM 899 N N . ASN A 1 117 ? -14.143 -7.748 8.157 1.00 93.00 117 ASN A N 1
ATOM 900 C CA . ASN A 1 117 ? -15.347 -7.149 7.589 1.00 93.00 117 ASN A CA 1
ATOM 901 C C . ASN A 1 117 ? -15.383 -7.355 6.059 1.00 93.00 117 ASN A C 1
ATOM 903 O O . ASN A 1 117 ? -14.705 -6.626 5.333 1.00 93.00 117 ASN A O 1
ATOM 907 N N . PRO A 1 118 ? -16.210 -8.291 5.552 1.00 92.25 118 PRO A N 1
ATOM 908 C CA . PRO A 1 118 ? -16.295 -8.605 4.122 1.00 92.25 118 PRO A CA 1
ATOM 909 C C . PRO A 1 118 ? -16.812 -7.469 3.232 1.00 92.25 118 PRO A C 1
ATOM 911 O O . PRO A 1 118 ? -16.755 -7.583 2.013 1.00 92.25 118 PRO A O 1
ATOM 914 N N . LYS A 1 119 ? -17.356 -6.395 3.816 1.00 89.62 119 LYS A N 1
ATOM 915 C CA . LYS A 1 119 ? -17.846 -5.224 3.073 1.00 89.62 119 LYS A CA 1
ATOM 916 C C . LYS A 1 119 ? -16.743 -4.217 2.748 1.00 89.62 119 LYS A C 1
ATOM 918 O O . LYS A 1 119 ? -17.007 -3.253 2.039 1.00 89.62 119 LYS A O 1
ATOM 923 N N . ILE A 1 120 ? -15.546 -4.402 3.308 1.00 91.69 120 ILE A N 1
ATOM 924 C CA . ILE A 1 120 ? -14.423 -3.495 3.097 1.00 91.69 120 ILE A CA 1
ATOM 925 C C . ILE A 1 120 ? -13.576 -4.015 1.942 1.00 91.69 120 ILE A C 1
ATOM 927 O O . ILE A 1 120 ? -12.857 -5.007 2.083 1.00 91.69 120 ILE A O 1
ATOM 931 N N . ASP A 1 121 ? -13.614 -3.278 0.838 1.00 92.44 121 ASP A N 1
ATOM 932 C CA . ASP A 1 121 ? -12.639 -3.383 -0.239 1.00 92.44 121 ASP A CA 1
ATOM 933 C C . ASP A 1 121 ? -11.591 -2.285 -0.066 1.00 92.44 121 ASP A C 1
ATOM 935 O O . ASP A 1 121 ? -11.925 -1.104 0.050 1.00 92.44 121 ASP A O 1
ATOM 939 N N . VAL A 1 122 ? -10.315 -2.675 -0.013 1.00 94.56 122 VAL A N 1
ATOM 940 C CA . VAL A 1 122 ? -9.206 -1.758 0.271 1.00 94.56 122 VAL A CA 1
ATOM 941 C C . VAL A 1 122 ? -8.051 -1.930 -0.712 1.00 94.56 122 VAL A C 1
ATOM 943 O O . VAL A 1 122 ? -7.625 -3.043 -1.036 1.00 94.56 122 VAL A O 1
ATOM 946 N N . VAL A 1 123 ? -7.521 -0.801 -1.167 1.00 95.94 123 VAL A N 1
ATOM 947 C CA . VAL A 1 123 ? -6.321 -0.678 -1.989 1.00 95.94 123 VAL A CA 1
ATOM 948 C C . VAL A 1 123 ? -5.236 -0.012 -1.157 1.00 95.94 123 VAL A C 1
ATOM 950 O O . VAL A 1 123 ? -5.402 1.100 -0.667 1.00 95.94 123 VAL A O 1
ATOM 953 N N . ILE A 1 124 ? -4.115 -0.699 -1.009 1.00 96.69 124 ILE A N 1
ATOM 954 C CA . ILE A 1 124 ? -2.934 -0.252 -0.289 1.00 96.69 124 ILE A CA 1
ATOM 955 C C . ILE A 1 124 ? -1.941 0.360 -1.285 1.00 96.69 124 ILE A C 1
ATOM 957 O O . ILE A 1 124 ? -1.663 -0.196 -2.361 1.00 96.69 124 ILE A O 1
ATOM 961 N N . ASP A 1 125 ? -1.390 1.505 -0.901 1.00 95.62 125 ASP A N 1
ATOM 962 C CA . ASP A 1 125 ? -0.210 2.122 -1.497 1.00 95.62 125 ASP A CA 1
ATOM 963 C C . ASP A 1 125 ? 0.811 2.450 -0.400 1.00 95.62 125 ASP A C 1
ATOM 965 O O . ASP A 1 125 ? 0.482 2.527 0.787 1.00 95.62 125 ASP A O 1
ATOM 969 N N . ILE A 1 126 ? 2.067 2.616 -0.800 1.00 96.31 126 ILE A N 1
ATOM 970 C CA . ILE A 1 126 ? 3.161 2.975 0.101 1.00 96.31 126 ILE A CA 1
ATOM 971 C C . ILE A 1 126 ? 3.842 4.209 -0.468 1.00 96.31 126 ILE A C 1
ATOM 973 O O . ILE A 1 126 ? 4.366 4.173 -1.584 1.00 96.31 126 ILE A O 1
ATOM 977 N N . ALA A 1 127 ? 3.836 5.299 0.295 1.00 92.88 127 ALA A N 1
ATOM 978 C CA . ALA A 1 127 ? 4.477 6.565 -0.054 1.00 92.88 127 ALA A CA 1
ATOM 979 C C . ALA A 1 127 ? 4.164 7.060 -1.488 1.00 92.88 127 ALA A C 1
ATOM 981 O O . ALA A 1 127 ? 5.035 7.626 -2.172 1.00 92.88 127 ALA A O 1
ATOM 982 N N . GLY A 1 128 ? 2.934 6.828 -1.967 1.00 91.75 128 GLY A N 1
ATOM 983 C CA . GLY A 1 128 ? 2.492 7.197 -3.318 1.00 91.75 128 GLY A CA 1
ATOM 984 C C . GLY A 1 128 ? 3.235 6.474 -4.451 1.00 91.75 128 GLY A C 1
ATOM 985 O O . GLY A 1 128 ? 3.437 7.048 -5.530 1.00 91.75 128 GLY A O 1
ATOM 986 N N . TYR A 1 129 ? 3.748 5.263 -4.211 1.00 94.81 129 TYR A N 1
ATOM 987 C CA . TYR A 1 129 ? 4.565 4.527 -5.176 1.00 94.81 129 TYR A CA 1
ATOM 988 C C . TYR A 1 129 ? 3.829 4.271 -6.488 1.00 94.81 129 TYR A C 1
ATOM 990 O O . TYR A 1 129 ? 4.431 4.435 -7.554 1.00 94.81 129 TYR A O 1
ATOM 998 N N . ARG A 1 130 ? 2.544 3.900 -6.438 1.00 90.62 130 ARG A N 1
ATOM 999 C CA . ARG A 1 130 ? 1.762 3.564 -7.642 1.00 90.62 130 ARG A CA 1
ATOM 1000 C C . ARG A 1 130 ? 1.741 4.717 -8.644 1.00 90.62 130 ARG A C 1
ATOM 1002 O O . ARG A 1 130 ? 2.058 4.519 -9.816 1.00 90.62 130 ARG 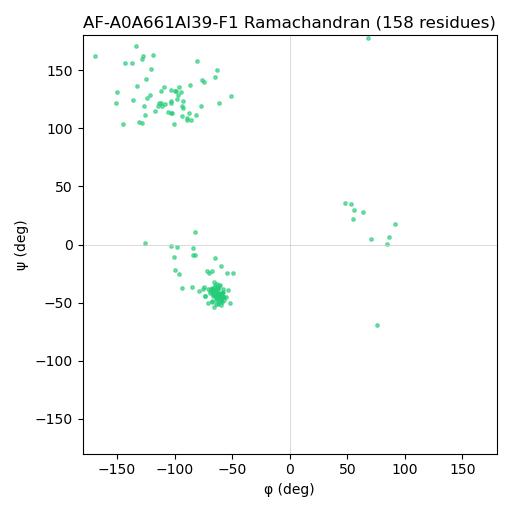A O 1
ATOM 1009 N N . GLU A 1 131 ? 1.468 5.928 -8.170 1.00 90.00 131 GLU A N 1
ATOM 1010 C CA . GLU A 1 131 ? 1.418 7.126 -9.012 1.00 90.00 131 GLU A CA 1
ATOM 1011 C C . GLU A 1 131 ? 2.808 7.484 -9.575 1.00 90.00 131 GLU A C 1
ATOM 1013 O O . GLU A 1 131 ? 2.9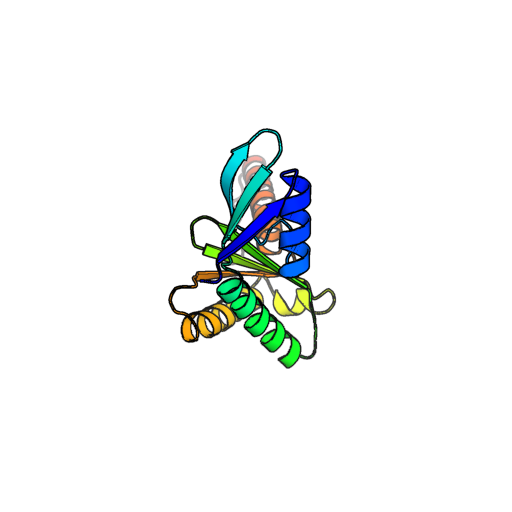71 7.782 -10.764 1.00 90.00 131 GLU A O 1
ATOM 1018 N N . LYS A 1 132 ? 3.855 7.392 -8.742 1.00 92.38 132 LYS A N 1
ATOM 1019 C CA . LYS A 1 132 ? 5.251 7.591 -9.174 1.00 92.38 132 LYS A CA 1
ATOM 1020 C C . LYS A 1 132 ? 5.651 6.578 -10.252 1.00 92.38 132 LYS A C 1
ATOM 1022 O O . LYS A 1 132 ? 6.286 6.954 -11.241 1.00 92.38 132 LYS A O 1
ATOM 1027 N N . ARG A 1 133 ? 5.263 5.311 -10.086 1.00 93.12 133 ARG A N 1
ATOM 1028 C CA . ARG A 1 133 ? 5.543 4.217 -11.024 1.00 93.12 133 ARG A CA 1
ATOM 1029 C C . ARG A 1 133 ? 4.822 4.425 -12.350 1.00 93.12 133 ARG A C 1
ATOM 1031 O O . ARG A 1 133 ? 5.450 4.271 -13.395 1.00 93.12 133 ARG A O 1
ATOM 1038 N N . GLU A 1 134 ? 3.558 4.833 -12.321 1.00 93.06 134 GLU A N 1
ATOM 1039 C CA . GLU A 1 134 ? 2.787 5.153 -13.525 1.00 93.06 134 GLU A CA 1
ATOM 1040 C C . GLU A 1 134 ? 3.448 6.277 -14.332 1.00 93.06 134 GLU A C 1
ATOM 1042 O O . GLU A 1 134 ? 3.689 6.122 -15.534 1.00 93.06 134 GLU A O 1
ATOM 1047 N N . ARG A 1 135 ? 3.810 7.389 -13.677 1.00 94.94 135 ARG A N 1
ATOM 1048 C CA . ARG A 1 135 ? 4.507 8.507 -14.337 1.00 94.94 135 ARG A CA 1
ATOM 1049 C C . ARG A 1 135 ? 5.824 8.064 -14.967 1.00 94.94 135 ARG A C 1
ATOM 1051 O O . ARG A 1 135 ? 6.091 8.404 -16.120 1.00 94.94 135 ARG A O 1
ATOM 1058 N N . PHE A 1 136 ? 6.619 7.284 -14.237 1.00 92.06 136 PHE A N 1
ATOM 1059 C CA . PHE A 1 136 ? 7.884 6.748 -14.734 1.00 92.06 136 PHE A CA 1
ATOM 1060 C C . PHE A 1 136 ? 7.687 5.869 -15.977 1.00 92.06 136 PHE A C 1
ATOM 1062 O O . PHE A 1 136 ? 8.368 6.070 -16.982 1.00 92.06 136 PHE A O 1
ATOM 1069 N N . LEU A 1 137 ? 6.736 4.931 -15.945 1.00 92.50 137 LEU A N 1
ATOM 1070 C CA . LEU A 1 137 ? 6.466 4.034 -17.072 1.00 92.50 137 LEU A CA 1
ATOM 1071 C C . LEU A 1 137 ? 5.959 4.794 -18.303 1.00 92.50 137 LEU A C 1
ATOM 1073 O O . LEU A 1 137 ? 6.411 4.517 -19.413 1.00 92.50 137 LEU A O 1
ATOM 1077 N N . ARG A 1 138 ? 5.091 5.796 -18.120 1.00 94.94 138 ARG A N 1
ATOM 1078 C CA . ARG A 1 138 ? 4.628 6.659 -19.220 1.00 94.94 138 ARG A CA 1
ATOM 1079 C C . ARG A 1 138 ? 5.772 7.440 -19.858 1.00 94.94 138 ARG A C 1
ATOM 1081 O O . ARG A 1 138 ? 5.856 7.500 -21.083 1.00 94.94 138 ARG A O 1
ATOM 1088 N N . ALA A 1 139 ? 6.651 8.027 -19.047 1.00 94.75 139 ALA A N 1
ATOM 1089 C CA . ALA A 1 139 ? 7.822 8.743 -19.548 1.00 94.75 139 ALA A CA 1
ATOM 1090 C C . ALA A 1 139 ? 8.761 7.801 -20.316 1.00 94.75 139 ALA A C 1
ATOM 1092 O O . ALA A 1 139 ? 9.183 8.124 -21.425 1.00 94.75 139 ALA A O 1
ATOM 1093 N N . LYS A 1 140 ? 9.011 6.607 -19.766 1.00 91.69 140 LYS A N 1
ATOM 1094 C CA . LYS A 1 140 ? 9.839 5.573 -20.392 1.00 91.69 140 LYS A CA 1
ATOM 1095 C C . LYS A 1 140 ? 9.269 5.134 -21.748 1.00 91.69 140 LYS A C 1
ATOM 1097 O O . LYS A 1 140 ? 9.997 5.105 -22.733 1.00 91.69 140 LYS A O 1
ATOM 1102 N N . ALA A 1 141 ? 7.964 4.869 -21.821 1.00 93.19 141 ALA A N 1
ATOM 1103 C CA . ALA A 1 141 ? 7.293 4.498 -23.066 1.00 93.19 141 ALA A CA 1
ATOM 1104 C C . ALA A 1 141 ? 7.404 5.592 -24.142 1.00 93.19 141 ALA A C 1
ATOM 1106 O O . ALA A 1 141 ? 7.699 5.292 -25.296 1.00 93.19 141 ALA A O 1
ATOM 1107 N N . ARG A 1 142 ? 7.223 6.867 -23.764 1.00 94.94 142 ARG A N 1
ATOM 1108 C CA . ARG A 1 142 ? 7.380 8.004 -24.689 1.00 94.94 142 ARG A CA 1
ATOM 1109 C C . ARG A 1 142 ? 8.810 8.141 -25.203 1.00 94.94 142 ARG A C 1
ATOM 1111 O O . ARG A 1 142 ? 8.996 8.355 -26.395 1.00 94.94 142 ARG A O 1
ATOM 1118 N N . ALA A 1 143 ? 9.801 8.001 -24.323 1.00 93.00 143 ALA A N 1
ATOM 1119 C CA . ALA A 1 143 ? 11.208 8.084 -24.704 1.00 93.00 143 ALA A CA 1
ATOM 1120 C C . ALA A 1 143 ? 11.572 7.023 -25.754 1.00 93.00 143 ALA A C 1
ATOM 1122 O O . ALA A 1 143 ? 12.167 7.357 -26.775 1.00 93.00 143 ALA A O 1
ATOM 1123 N N . PHE A 1 144 ? 11.139 5.774 -25.556 1.00 92.94 144 PHE A N 1
ATOM 1124 C CA . PHE A 1 144 ? 11.383 4.717 -26.539 1.00 92.94 144 PHE A CA 1
ATOM 1125 C C . PHE A 1 144 ? 10.625 4.923 -27.844 1.00 92.94 144 PHE A C 1
ATOM 1127 O O . PHE A 1 144 ? 11.182 4.667 -28.905 1.00 92.94 144 PHE A O 1
ATOM 1134 N N . ALA A 1 145 ? 9.385 5.413 -27.797 1.00 94.50 145 ALA A N 1
ATOM 1135 C CA . ALA A 1 145 ? 8.638 5.712 -29.016 1.00 94.50 145 ALA A CA 1
ATOM 1136 C C . ALA A 1 145 ? 9.376 6.737 -29.897 1.00 94.50 145 ALA A C 1
ATOM 1138 O O . ALA A 1 145 ? 9.478 6.545 -31.108 1.00 94.50 145 ALA A O 1
ATOM 1139 N N . GLU A 1 146 ? 9.939 7.788 -29.295 1.00 95.38 146 GLU A N 1
ATOM 1140 C CA . GLU A 1 146 ? 10.752 8.776 -30.015 1.00 95.38 146 GLU A CA 1
ATOM 1141 C C . GLU A 1 146 ? 12.079 8.192 -30.515 1.00 95.38 146 GLU A C 1
ATOM 1143 O O . GLU A 1 146 ? 12.509 8.488 -31.632 1.00 95.38 146 GLU A O 1
ATOM 1148 N N . GLU A 1 147 ? 12.721 7.325 -29.731 1.00 93.12 147 GLU A N 1
ATOM 1149 C CA . GLU A 1 147 ? 13.953 6.657 -30.145 1.00 93.12 147 GLU A CA 1
ATOM 1150 C C . GLU A 1 147 ? 13.736 5.766 -31.372 1.00 93.12 147 GLU A C 1
ATOM 1152 O O . GLU A 1 147 ? 14.429 5.945 -32.373 1.00 93.12 147 GLU A O 1
ATOM 1157 N N . VAL A 1 148 ? 12.732 4.886 -31.336 1.00 96.00 148 VAL A N 1
ATOM 1158 C CA . VAL A 1 148 ? 12.367 3.998 -32.453 1.00 96.00 148 VAL A CA 1
ATOM 1159 C C . VAL A 1 148 ? 11.964 4.814 -33.681 1.00 96.00 148 VAL A C 1
ATOM 1161 O O . VAL A 1 148 ? 12.380 4.505 -34.794 1.00 96.00 148 VAL A O 1
ATOM 1164 N N . LYS A 1 149 ? 11.203 5.901 -33.502 1.00 96.31 149 LYS A N 1
ATOM 1165 C CA . LYS A 1 149 ? 10.813 6.798 -34.601 1.00 96.31 149 LYS A CA 1
ATOM 1166 C C . LYS A 1 149 ? 12.021 7.454 -35.277 1.00 96.31 149 LYS A C 1
ATOM 1168 O O . LYS A 1 149 ? 11.997 7.670 -36.486 1.00 96.31 149 LYS A O 1
ATOM 1173 N N . ARG A 1 150 ? 13.066 7.780 -34.510 1.00 96.06 150 ARG A N 1
ATOM 1174 C CA . ARG A 1 150 ? 14.296 8.406 -35.016 1.00 96.06 150 ARG A CA 1
ATOM 1175 C C . ARG A 1 150 ? 15.239 7.403 -35.679 1.00 96.06 150 ARG A C 1
ATOM 1177 O O . ARG A 1 150 ? 15.880 7.753 -36.665 1.00 96.06 150 ARG A O 1
ATOM 1184 N N . THR A 1 151 ? 15.383 6.206 -35.115 1.00 95.12 151 THR A N 1
ATOM 1185 C CA . THR A 1 151 ? 16.388 5.220 -35.553 1.00 95.12 151 THR A CA 1
ATOM 1186 C C . THR A 1 151 ? 15.834 4.181 -36.524 1.00 95.12 151 THR A C 1
ATOM 1188 O O . THR A 1 151 ? 16.603 3.609 -37.290 1.00 95.12 151 THR A O 1
ATOM 1191 N N . GLY A 1 152 ? 14.525 3.920 -36.491 1.00 94.38 152 GLY A N 1
ATOM 1192 C CA . GLY A 1 152 ? 13.881 2.811 -37.198 1.00 94.38 152 GLY A CA 1
ATOM 1193 C C . GLY A 1 152 ? 14.195 1.428 -36.614 1.00 94.38 152 GLY A C 1
ATOM 1194 O O . GLY A 1 152 ? 13.790 0.425 -37.195 1.00 94.38 152 GLY A O 1
ATOM 1195 N N . ILE A 1 153 ? 14.919 1.358 -35.492 1.00 93.94 153 ILE A N 1
ATOM 1196 C CA . ILE A 1 153 ? 15.314 0.105 -34.839 1.00 93.94 153 ILE A CA 1
ATOM 1197 C C . ILE A 1 153 ? 14.283 -0.223 -33.763 1.00 93.94 153 ILE A C 1
ATOM 1199 O O . ILE A 1 153 ? 13.938 0.639 -32.957 1.00 93.94 153 ILE A O 1
ATOM 1203 N N . GLU A 1 154 ? 13.795 -1.462 -33.740 1.00 91.25 154 GLU A N 1
ATOM 1204 C CA . GLU A 1 154 ? 12.852 -1.920 -32.721 1.00 91.25 154 GLU A CA 1
ATOM 1205 C C . GLU A 1 154 ? 13.472 -1.935 -31.315 1.00 91.25 154 GLU A C 1
ATOM 1207 O O . GLU A 1 154 ? 14.650 -2.247 -31.134 1.00 91.25 154 GLU A O 1
ATOM 1212 N N . TYR A 1 155 ? 12.662 -1.611 -30.304 1.00 86.62 155 TYR A N 1
ATOM 1213 C CA . TYR A 1 155 ? 13.064 -1.682 -28.901 1.00 86.62 155 TYR A CA 1
ATOM 1214 C C . TYR A 1 155 ? 12.320 -2.816 -28.194 1.00 86.62 155 TYR A C 1
ATOM 1216 O O . TYR A 1 155 ? 11.092 -2.795 -28.087 1.00 86.62 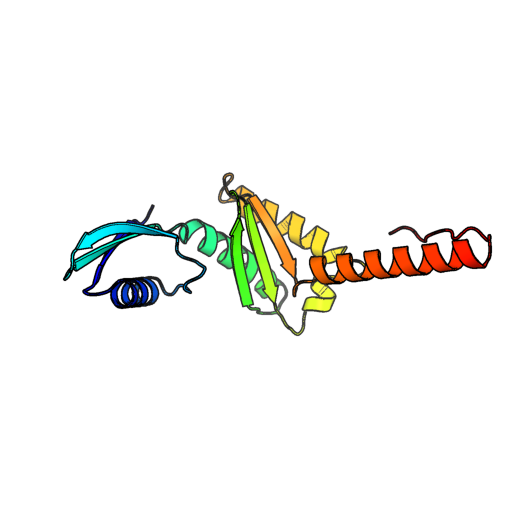155 TYR A O 1
ATOM 1224 N N . ILE A 1 156 ? 13.069 -3.792 -27.678 1.00 86.81 156 ILE A N 1
ATOM 1225 C CA . ILE A 1 156 ? 12.524 -4.918 -26.915 1.00 86.81 156 ILE A CA 1
ATOM 1226 C C . ILE A 1 156 ? 12.574 -4.572 -25.428 1.00 86.81 156 ILE A C 1
ATOM 1228 O O . ILE A 1 156 ? 13.640 -4.342 -24.858 1.00 86.81 156 ILE A O 1
ATOM 1232 N N . PHE A 1 157 ? 11.406 -4.547 -24.791 1.00 84.44 157 PHE A N 1
ATOM 1233 C CA . PHE A 1 157 ? 11.301 -4.298 -23.360 1.00 84.44 157 PHE A CA 1
ATOM 1234 C C . PHE A 1 157 ? 11.741 -5.517 -22.546 1.00 84.44 157 PHE A C 1
ATOM 1236 O O . PHE A 1 157 ? 11.367 -6.650 -22.845 1.00 84.44 157 PHE A O 1
ATOM 1243 N N . GLU A 1 158 ? 12.464 -5.269 -21.453 1.00 77.94 158 GLU A N 1
ATOM 1244 C CA . GLU A 1 158 ? 12.538 -6.241 -20.362 1.00 77.94 158 GLU A CA 1
ATOM 1245 C C . GLU A 1 158 ? 11.137 -6.450 -19.754 1.00 77.94 158 GLU A C 1
ATOM 1247 O O . GLU A 1 158 ? 10.340 -5.504 -19.748 1.00 77.94 158 GLU A O 1
ATOM 1252 N N . PRO A 1 159 ? 10.828 -7.646 -19.217 1.00 71.00 159 PRO A N 1
ATOM 1253 C CA . PRO A 1 159 ? 9.560 -7.903 -18.536 1.00 71.00 159 PRO A CA 1
ATOM 1254 C C . PRO A 1 159 ? 9.271 -6.832 -17.471 1.00 71.00 159 PRO A C 1
ATOM 1256 O O . PRO A 1 159 ? 10.132 -6.542 -16.633 1.00 71.00 159 PRO A O 1
ATOM 1259 N N . LEU A 1 160 ? 8.080 -6.225 -17.538 1.00 66.31 160 LEU A N 1
ATOM 1260 C CA . LEU A 1 160 ? 7.676 -5.075 -16.716 1.00 66.31 160 LEU A CA 1
ATOM 1261 C C . LEU A 1 160 ? 6.992 -5.467 -15.408 1.00 66.31 160 LEU A C 1
ATOM 1263 O O . LEU A 1 160 ? 6.246 -6.469 -15.411 1.00 66.31 160 LEU A O 1
#

Foldseek 3Di:
DDWDWFKDQDPVRSLVVVCVVVVDDPQQWDWDFPDDDNGMTIIGIDDPVVLVVLLCVLLQVVVVVVVFGWDWDWHDDPQAIEIETEGPVCLDVCCDDVRPNVVVVQVVSQVVSCVVPVSYHYDYHYPCVVVVSVVVVVVVVVVQVVVCVVPVDDDDDDDD

Mean predicted aligned error: 11.84 Å

Secondary structure (DSSP, 8-state):
-EEEEEEESSHHHHHHHHHHHHT--GGG-EEEEEEEETTEEEEEEEE-HHHHHHHHHHHHHHHHHTT---EEEEEEETTEEEEEEE-SSSHHHHH-GGGHHHHHHHHHHHHHHHHH-TT--EEEEETTHHHHHHHHHHHHHHHHHHHHHHH----PPPP-

pLDDT: mean 79.39, std 19.74, range [35.69, 97.69]

Nearest PDB structures (foldseek):
  3gku-assembly1_A  TM=5.472E-01  e=4.479E-09  [Clostridium] symbiosum ATCC 14940
  3gku-assembly1_B  TM=5.957E-01  e=3.617E-08  [Clostridium] symbiosum ATCC 14940
  3gku-assembly2_C-2  TM=5.518E-01  e=5.288E-08  [Clostridium] symbiosum ATCC 14940
  4l2z-assembly1_B  TM=5.585E-01  e=1.966E-01  Saccharolobus solfataricus P2
  5lm7-assembly1_A  TM=3.604E-01  e=3.791E-02  Escherichia coli O157:H7

Solvent-accessible surface area (backbone atoms only — not comparable to full-atom values): 9127 Å² total; per-residue (Å²): 128,57,72,48,77,37,75,19,67,39,72,66,55,22,48,51,53,49,30,66,78,62,77,48,59,86,79,60,56,50,77,42,81,76,44,84,53,100,68,41,28,38,32,41,37,43,48,59,48,69,60,54,46,50,51,48,52,53,51,52,53,49,43,42,74,74,74,45,67,61,53,72,48,65,42,78,55,98,80,34,34,38,35,40,38,43,45,76,83,51,43,68,65,50,29,33,78,95,39,56,36,34,53,53,50,33,52,51,50,37,51,57,47,25,73,77,40,77,83,54,48,61,48,64,42,48,72,60,43,66,62,55,49,51,55,50,52,54,52,51,54,52,53,49,54,53,48,29,70,72,68,72,52,88,81,85,78,74,92,128

Radius of gyration: 21.53 Å; Cα contacts (8 Å, |Δi|>4): 201; chains: 1; bounding box: 48×43×57 Å